Protein AF-A0A553JJM8-F1 (afdb_monomer_lite)

Secondary structure (DSSP, 8-state):
--------EEEEPPGGGHHHHHHHHHHHHHHHTTTSPP--TTTT-HHHHHHHHHHHHHHHHTTS---EEEE----SSSS---TTT-EEEE----

pLDDT: mean 74.65, std 20.0, range [33.31, 96.5]

Structure (mmCIF, N/CA/C/O backbone):
data_AF-A0A553JJM8-F1
#
_entry.id   AF-A0A553JJM8-F1
#
loop_
_atom_site.group_PDB
_atom_site.id
_atom_site.type_symbol
_atom_site.label_atom_id
_atom_site.label_alt_id
_atom_site.label_comp_id
_atom_site.label_asym_id
_atom_site.label_entity_id
_atom_site.label_seq_id
_atom_site.pdbx_PDB_ins_code
_atom_site.Cartn_x
_atom_site.Cartn_y
_atom_site.Cartn_z
_atom_site.occupancy
_atom_site.B_iso_or_equiv
_atom_site.auth_seq_id
_atom_site.auth_comp_id
_atom_site.auth_asym_id
_atom_site.auth_atom_id
_atom_site.pdbx_PDB_model_num
ATOM 1 N N . MET A 1 1 ? 27.998 9.815 21.633 1.00 47.44 1 MET A N 1
ATOM 2 C CA . MET A 1 1 ? 27.130 9.816 20.434 1.00 47.44 1 MET A CA 1
ATOM 3 C C . MET A 1 1 ? 25.789 9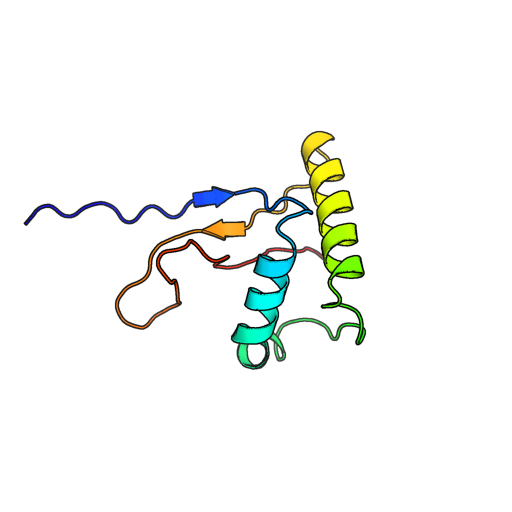.205 20.832 1.00 47.44 1 MET A C 1
ATOM 5 O O . MET A 1 1 ? 25.773 8.032 21.186 1.00 47.44 1 MET A O 1
ATOM 9 N N . LEU A 1 2 ? 24.702 9.986 20.898 1.00 43.00 2 LEU A N 1
ATOM 10 C CA . LEU A 1 2 ? 23.373 9.439 21.212 1.00 43.00 2 LEU A CA 1
ATOM 11 C C . LEU A 1 2 ? 22.894 8.557 20.049 1.00 43.00 2 LEU A C 1
ATOM 13 O O . LEU A 1 2 ? 22.891 8.997 18.901 1.00 43.00 2 LEU A O 1
ATOM 17 N N . LYS A 1 3 ? 22.473 7.323 20.345 1.00 53.56 3 LYS A N 1
ATOM 18 C CA . LYS A 1 3 ? 21.741 6.484 19.390 1.00 53.56 3 LYS A CA 1
ATOM 19 C C . LYS A 1 3 ? 20.283 6.939 19.386 1.00 53.56 3 LYS A C 1
ATOM 21 O O . LYS A 1 3 ? 19.560 6.675 20.340 1.00 53.56 3 LYS A O 1
ATOM 26 N N . ILE A 1 4 ? 19.863 7.627 18.330 1.00 57.19 4 ILE A N 1
ATOM 27 C CA . ILE A 1 4 ? 18.445 7.919 18.098 1.00 57.19 4 ILE A CA 1
ATOM 28 C C . ILE A 1 4 ? 17.790 6.618 17.607 1.00 57.19 4 ILE A C 1
ATOM 30 O O . ILE A 1 4 ? 18.301 6.023 16.651 1.00 57.19 4 ILE A O 1
ATOM 34 N N . PRO A 1 5 ? 16.709 6.131 18.244 1.00 56.94 5 PRO A N 1
ATOM 35 C CA . PRO A 1 5 ? 16.018 4.937 17.779 1.00 56.94 5 PRO A CA 1
ATOM 36 C C . PRO A 1 5 ? 15.444 5.174 16.377 1.00 56.94 5 PRO A C 1
ATOM 38 O O . PRO A 1 5 ? 14.811 6.196 16.111 1.00 56.94 5 PRO A O 1
ATOM 41 N N . LYS A 1 6 ? 15.674 4.223 15.468 1.00 65.12 6 LYS A N 1
ATOM 42 C CA . LYS A 1 6 ? 15.072 4.231 14.131 1.00 65.12 6 LYS A CA 1
ATOM 43 C C . LYS A 1 6 ? 13.633 3.729 14.262 1.00 65.12 6 LYS A C 1
ATOM 45 O O . LYS A 1 6 ? 13.424 2.544 14.503 1.00 65.12 6 LYS A O 1
ATOM 50 N N . ILE A 1 7 ? 12.658 4.626 14.142 1.00 68.06 7 ILE A N 1
ATOM 51 C CA . ILE A 1 7 ? 11.238 4.276 14.253 1.00 68.06 7 ILE A CA 1
ATOM 52 C C . ILE A 1 7 ? 10.710 3.935 12.859 1.00 68.06 7 ILE A C 1
ATOM 54 O O . ILE A 1 7 ? 10.776 4.758 11.948 1.00 68.06 7 ILE A O 1
ATOM 58 N N . THR A 1 8 ? 10.194 2.718 12.707 1.00 71.94 8 THR A N 1
ATOM 59 C CA . THR A 1 8 ? 9.332 2.344 11.580 1.00 71.94 8 THR A CA 1
ATOM 60 C C . THR A 1 8 ? 7.890 2.510 12.030 1.00 71.94 8 THR A C 1
ATOM 62 O O . THR A 1 8 ? 7.532 2.043 13.111 1.00 71.94 8 THR A O 1
ATOM 65 N N . THR A 1 9 ? 7.071 3.180 11.229 1.00 76.94 9 THR A N 1
ATOM 66 C CA . THR A 1 9 ? 5.644 3.363 11.501 1.00 76.94 9 THR A CA 1
ATOM 67 C C . THR A 1 9 ? 4.816 2.568 10.506 1.00 76.94 9 THR A C 1
ATOM 69 O O . THR A 1 9 ? 5.178 2.442 9.340 1.00 76.94 9 THR A O 1
ATOM 72 N N . LEU A 1 10 ? 3.699 2.016 10.970 1.00 79.00 10 LEU A N 1
ATOM 73 C CA . LEU A 1 10 ? 2.664 1.475 10.097 1.00 79.00 10 LEU A CA 1
ATOM 74 C C . LEU A 1 10 ? 1.604 2.555 9.930 1.00 79.00 10 LEU A C 1
ATOM 76 O O . LEU A 1 10 ? 1.089 3.073 10.921 1.00 79.00 10 LEU A O 1
ATOM 80 N N . THR A 1 11 ? 1.316 2.935 8.691 1.00 82.38 11 THR A N 1
ATOM 81 C CA . THR A 1 11 ? 0.343 3.983 8.385 1.00 82.38 11 THR A CA 1
ATOM 82 C C . THR A 1 11 ? -0.680 3.489 7.379 1.00 82.38 11 THR A C 1
ATOM 84 O O . THR A 1 11 ? -0.411 2.6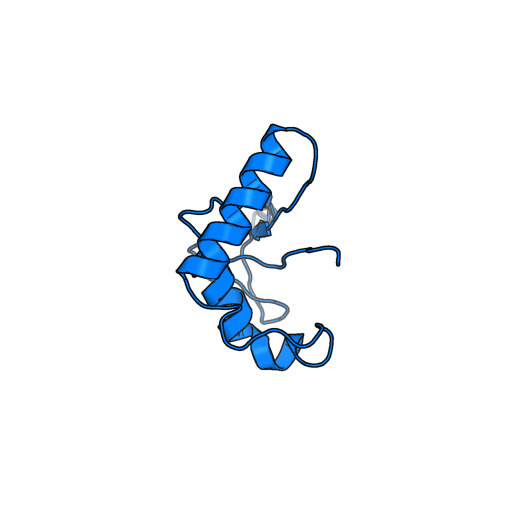10 6.563 1.00 82.38 11 THR A O 1
ATOM 87 N N . LEU A 1 12 ? -1.883 4.052 7.437 1.00 84.94 12 LEU A N 1
ATOM 88 C CA . LEU A 1 12 ? -2.880 3.857 6.394 1.00 84.94 12 LEU A CA 1
ATOM 89 C C . LEU A 1 12 ? -2.542 4.783 5.222 1.00 84.94 12 LEU A C 1
ATOM 91 O O . LEU A 1 12 ? -2.491 6.003 5.398 1.00 84.94 12 LEU A O 1
ATOM 95 N N . LEU A 1 13 ? -2.316 4.219 4.035 1.00 84.25 13 LEU A N 1
ATOM 96 C CA . LEU A 1 13 ? -2.154 5.018 2.822 1.00 84.25 13 LEU A CA 1
ATOM 97 C C . LEU A 1 13 ? -3.528 5.501 2.351 1.00 84.25 13 LEU A C 1
ATOM 99 O O . LEU A 1 13 ? -4.437 4.691 2.169 1.00 84.25 13 LEU A O 1
ATOM 103 N N . GLN A 1 14 ? -3.677 6.809 2.162 1.00 88.31 14 GLN A N 1
ATOM 104 C CA . GLN A 1 14 ? -4.927 7.388 1.680 1.00 88.31 14 GLN A CA 1
ATOM 105 C C . GLN A 1 14 ? -5.029 7.242 0.159 1.00 88.31 14 GLN A C 1
ATOM 107 O O . GLN A 1 14 ? -4.018 7.251 -0.540 1.00 88.31 14 GLN A O 1
ATOM 112 N N . HIS A 1 15 ? -6.243 7.137 -0.377 1.00 89.56 15 HIS A N 1
ATOM 113 C CA . HIS A 1 15 ? -6.468 6.996 -1.822 1.00 89.56 15 HIS A CA 1
ATOM 114 C C . HIS A 1 15 ? -5.864 8.132 -2.667 1.00 89.56 15 HIS A C 1
ATOM 116 O O . HIS A 1 15 ? -5.370 7.897 -3.771 1.00 89.56 15 HIS A O 1
ATOM 122 N N . TYR A 1 16 ? -5.813 9.355 -2.137 1.00 89.94 16 TYR A N 1
ATOM 123 C CA . TYR A 1 16 ? -5.154 10.476 -2.810 1.00 89.94 16 TYR A CA 1
ATOM 124 C C . TYR A 1 16 ? -3.616 10.355 -2.843 1.00 89.94 16 TYR A C 1
ATOM 126 O O . TYR A 1 16 ? -2.990 10.980 -3.691 1.00 89.94 16 TYR A O 1
ATOM 134 N N . ASP A 1 17 ? -3.015 9.486 -2.021 1.00 86.50 17 ASP A N 1
ATOM 135 C CA . ASP A 1 17 ? -1.575 9.176 -2.014 1.00 86.50 17 ASP A CA 1
ATOM 136 C C . ASP A 1 17 ? -1.211 7.985 -2.934 1.00 86.50 17 ASP A C 1
ATOM 138 O O . ASP A 1 17 ? -0.125 7.407 -2.822 1.00 86.50 17 ASP A O 1
ATOM 142 N N . HIS A 1 18 ? -2.099 7.584 -3.853 1.00 88.44 18 HIS A N 1
ATOM 143 C CA . HIS A 1 18 ? -1.923 6.420 -4.740 1.00 88.44 18 HIS A CA 1
ATOM 144 C C . HIS A 1 18 ? -0.590 6.389 -5.498 1.00 88.44 18 HIS A C 1
ATOM 146 O O . HIS A 1 18 ? -0.039 5.308 -5.726 1.00 88.44 18 HIS A O 1
ATOM 152 N N . GLN A 1 19 ? -0.039 7.554 -5.847 1.00 87.75 19 GLN A N 1
ATOM 153 C CA . GLN A 1 19 ? 1.240 7.651 -6.546 1.00 87.75 19 GLN A CA 1
ATOM 154 C C . GLN A 1 19 ? 2.387 7.004 -5.756 1.00 87.75 19 GLN A C 1
ATOM 156 O O . GLN A 1 19 ? 3.247 6.355 -6.345 1.00 87.75 19 GLN A O 1
ATOM 161 N N . VAL A 1 20 ? 2.359 7.076 -4.421 1.00 83.25 20 VAL A N 1
ATOM 162 C CA . VAL A 1 20 ? 3.394 6.473 -3.566 1.00 83.25 20 VAL A CA 1
ATOM 163 C C . VAL A 1 20 ? 3.435 4.949 -3.738 1.00 83.25 20 VAL A C 1
ATOM 165 O O . VAL A 1 20 ? 4.515 4.353 -3.771 1.00 83.25 20 VAL A O 1
ATOM 168 N N . LEU A 1 21 ? 2.269 4.309 -3.880 1.00 85.38 21 LEU A N 1
ATOM 169 C CA . LEU A 1 21 ? 2.166 2.864 -4.097 1.00 85.38 21 LEU A CA 1
ATOM 170 C C . LEU A 1 21 ? 2.604 2.473 -5.515 1.00 85.38 21 LEU A C 1
ATOM 172 O O . LEU A 1 21 ? 3.307 1.477 -5.691 1.00 85.38 21 LEU A O 1
ATOM 176 N N . ILE A 1 22 ? 2.259 3.286 -6.516 1.00 89.19 22 ILE A N 1
ATOM 177 C CA . ILE A 1 22 ? 2.721 3.101 -7.900 1.00 89.19 22 ILE A CA 1
ATOM 178 C C . ILE A 1 22 ? 4.246 3.157 -7.962 1.00 89.19 22 ILE A C 1
ATOM 180 O O . ILE A 1 22 ? 4.880 2.261 -8.523 1.00 89.19 22 ILE A O 1
ATOM 184 N N . ASP A 1 23 ? 4.842 4.178 -7.353 1.00 84.31 23 ASP A N 1
ATOM 185 C CA . ASP A 1 23 ? 6.289 4.373 -7.345 1.00 84.31 23 ASP A CA 1
ATOM 186 C C . ASP A 1 23 ? 7.004 3.251 -6.590 1.00 84.31 23 ASP A C 1
ATOM 188 O O . ASP A 1 23 ? 8.106 2.849 -6.965 1.00 84.31 23 ASP A O 1
ATOM 192 N N . TYR A 1 24 ? 6.389 2.711 -5.534 1.00 84.56 24 TYR A N 1
ATOM 193 C CA . TYR A 1 24 ? 6.885 1.518 -4.852 1.00 84.56 24 TYR A CA 1
ATOM 194 C C . TYR A 1 24 ? 6.927 0.302 -5.785 1.00 84.56 24 TYR A C 1
ATOM 196 O O . TYR A 1 24 ? 7.999 -0.286 -5.951 1.00 84.56 24 TYR A O 1
ATOM 204 N N . HIS A 1 25 ? 5.816 -0.047 -6.439 1.00 86.25 25 HIS A N 1
ATOM 205 C CA . HIS A 1 25 ? 5.781 -1.208 -7.335 1.00 86.25 25 HIS A CA 1
ATOM 206 C C . HIS A 1 25 ? 6.701 -1.031 -8.546 1.00 86.25 25 HIS A C 1
ATOM 208 O O . HIS A 1 25 ? 7.411 -1.963 -8.915 1.00 86.25 25 HIS A O 1
ATOM 214 N N . LYS A 1 26 ? 6.762 0.170 -9.138 1.00 86.50 26 LYS A N 1
ATOM 215 C CA . LYS A 1 26 ? 7.648 0.447 -10.280 1.00 86.50 26 LYS A CA 1
ATOM 216 C C . LYS A 1 26 ? 9.122 0.254 -9.925 1.00 86.50 26 LYS A C 1
ATOM 218 O O . LYS A 1 26 ? 9.842 -0.397 -10.677 1.00 86.50 26 LYS A O 1
ATOM 223 N N . ARG A 1 27 ? 9.569 0.768 -8.773 1.00 83.44 27 ARG A N 1
ATOM 224 C CA . ARG A 1 27 ? 10.969 0.630 -8.326 1.00 83.44 27 ARG A CA 1
ATOM 225 C C . ARG A 1 27 ? 11.334 -0.798 -7.938 1.00 83.44 27 ARG A C 1
ATOM 227 O O . ARG A 1 27 ? 12.477 -1.194 -8.131 1.00 83.44 27 ARG A O 1
ATOM 234 N N . ASN A 1 28 ? 10.377 -1.564 -7.416 1.00 80.88 28 ASN A N 1
ATOM 235 C CA . ASN A 1 28 ? 10.611 -2.924 -6.930 1.00 80.88 28 ASN A CA 1
ATOM 236 C C . ASN A 1 28 ? 10.167 -4.013 -7.915 1.00 80.88 28 ASN A C 1
ATOM 238 O O . ASN A 1 28 ? 10.242 -5.187 -7.572 1.00 80.88 28 ASN A O 1
ATOM 242 N N . ARG A 1 29 ? 9.747 -3.667 -9.142 1.00 84.56 29 ARG A N 1
ATOM 243 C CA . ARG A 1 29 ? 9.156 -4.614 -10.103 1.00 84.56 29 ARG A CA 1
ATOM 244 C C . ARG A 1 29 ? 9.988 -5.883 -10.270 1.00 84.56 29 ARG A C 1
ATOM 246 O O . ARG A 1 29 ? 9.467 -6.968 -10.078 1.00 84.56 29 ARG A O 1
ATOM 253 N N . LEU A 1 30 ? 11.284 -5.754 -10.555 1.00 84.62 30 LEU A N 1
ATOM 254 C CA . LEU A 1 30 ? 12.167 -6.913 -10.757 1.00 84.62 30 LEU A CA 1
ATOM 255 C C . LEU A 1 30 ? 12.286 -7.805 -9.514 1.00 84.62 30 LEU A C 1
ATOM 257 O O . LEU A 1 30 ? 12.477 -9.009 -9.641 1.00 84.62 30 LEU A O 1
ATOM 261 N N . HIS A 1 31 ? 12.179 -7.212 -8.324 1.00 83.25 31 HIS A N 1
ATOM 262 C CA . HIS A 1 31 ? 12.232 -7.937 -7.062 1.00 83.25 31 HIS A CA 1
ATOM 263 C C . HIS A 1 31 ? 10.900 -8.621 -6.733 1.00 83.25 31 HIS A C 1
ATOM 265 O O . HIS A 1 31 ? 10.913 -9.732 -6.216 1.00 83.25 31 HIS A O 1
ATOM 271 N N . LEU A 1 32 ? 9.772 -7.978 -7.048 1.00 82.31 32 LEU A N 1
ATOM 272 C CA . LEU A 1 32 ? 8.423 -8.462 -6.744 1.00 82.31 32 LEU A CA 1
ATOM 273 C C . LEU A 1 32 ? 7.904 -9.478 -7.769 1.00 82.31 32 LEU A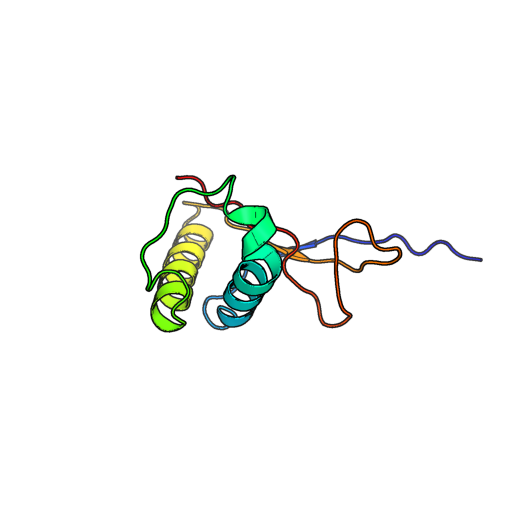 C 1
ATOM 275 O O . LEU A 1 32 ? 7.236 -10.434 -7.393 1.00 82.31 32 LEU A O 1
ATOM 279 N N . SER A 1 33 ? 8.230 -9.302 -9.054 1.00 85.62 33 SER A N 1
ATOM 280 C CA . SER A 1 33 ? 7.679 -10.092 -10.164 1.00 85.62 33 SER A CA 1
ATOM 281 C C . SER A 1 33 ? 7.794 -11.618 -10.025 1.00 85.62 33 SER A C 1
ATOM 283 O O . SER A 1 33 ? 6.875 -12.287 -10.481 1.00 85.62 33 SER A O 1
ATOM 285 N N . PRO A 1 34 ? 8.849 -12.205 -9.422 1.00 89.88 34 PRO A N 1
ATOM 286 C CA . PRO A 1 34 ? 8.902 -13.657 -9.227 1.00 89.88 34 PRO A CA 1
ATOM 287 C C . PRO A 1 34 ? 7.958 -14.191 -8.138 1.00 89.88 34 PRO A C 1
ATOM 289 O O . PRO A 1 34 ? 7.722 -15.395 -8.089 1.00 89.88 34 PRO A O 1
ATOM 292 N N . TRP A 1 35 ? 7.473 -13.325 -7.241 1.00 88.81 35 TRP A N 1
ATOM 293 C CA . TRP A 1 35 ? 6.773 -13.713 -6.008 1.00 88.81 35 TRP A CA 1
ATOM 294 C C . TRP A 1 35 ? 5.318 -13.254 -5.957 1.00 88.81 35 TRP A C 1
ATOM 296 O O . TRP A 1 35 ? 4.518 -13.834 -5.226 1.00 88.81 35 TRP A O 1
ATOM 306 N N . GLU A 1 36 ? 4.973 -12.205 -6.700 1.00 83.19 36 GLU A N 1
ATOM 307 C CA . GLU A 1 36 ? 3.604 -11.715 -6.807 1.00 83.19 36 GLU A CA 1
ATOM 308 C C . GLU A 1 36 ? 2.865 -12.400 -7.967 1.00 83.19 36 GLU A C 1
ATOM 310 O O . GLU A 1 36 ? 3.477 -12.724 -8.987 1.00 83.19 36 GLU A O 1
ATOM 315 N N . PRO A 1 37 ? 1.543 -12.609 -7.846 1.00 88.06 37 PRO A N 1
ATOM 316 C CA . PRO A 1 37 ? 0.743 -13.084 -8.963 1.00 88.06 37 PRO A CA 1
ATOM 317 C C . PRO A 1 37 ? 0.796 -12.089 -10.123 1.00 88.06 37 PRO A C 1
ATOM 319 O O . PRO A 1 37 ? 0.911 -10.875 -9.919 1.00 88.06 37 PRO A O 1
ATOM 322 N N . GLU A 1 38 ? 0.653 -12.609 -11.340 1.00 89.31 38 GLU A N 1
ATOM 323 C CA . GLU A 1 38 ? 0.504 -11.777 -12.528 1.00 89.31 38 GLU A CA 1
ATOM 324 C C . GLU A 1 38 ? -0.713 -10.850 -12.371 1.00 89.31 38 GLU A C 1
ATOM 326 O O . GLU A 1 38 ? -1.750 -11.230 -11.820 1.00 89.31 38 GLU A O 1
ATOM 331 N N . ARG A 1 39 ? -0.554 -9.596 -12.797 1.00 86.31 39 ARG A N 1
ATOM 332 C CA . ARG A 1 39 ? -1.571 -8.548 -12.685 1.00 86.31 39 ARG A CA 1
ATOM 333 C C . ARG A 1 39 ? -1.904 -8.019 -14.070 1.00 86.31 39 ARG A C 1
ATOM 335 O O . ARG A 1 39 ? -1.034 -7.989 -14.938 1.00 86.31 39 ARG A O 1
ATOM 342 N N . ASP A 1 40 ? -3.130 -7.535 -14.231 1.00 90.00 40 ASP A N 1
ATOM 343 C CA . ASP A 1 40 ? -3.553 -6.858 -15.453 1.00 90.00 40 ASP A CA 1
ATOM 344 C C . ASP A 1 40 ? -2.662 -5.648 -15.765 1.00 90.00 40 ASP A C 1
ATOM 346 O O . ASP A 1 40 ? -2.102 -5.002 -14.872 1.00 90.00 40 ASP A O 1
ATOM 350 N N . ASN A 1 41 ? -2.548 -5.313 -17.051 1.00 88.88 41 ASN A N 1
ATOM 351 C CA . ASN A 1 41 ? -1.699 -4.210 -17.507 1.00 88.88 41 ASN A CA 1
ATOM 352 C C . ASN A 1 41 ? -2.092 -2.859 -16.888 1.00 88.88 41 ASN A C 1
ATOM 354 O O . ASN A 1 41 ? -1.234 -1.995 -16.717 1.00 88.88 41 ASN A O 1
ATOM 358 N N . ASP A 1 42 ? -3.365 -2.682 -16.525 1.00 93.38 42 ASP A N 1
ATOM 359 C CA . ASP A 1 42 ? -3.878 -1.462 -15.904 1.00 93.38 42 ASP A CA 1
ATOM 360 C C . ASP A 1 42 ? -3.740 -1.453 -14.370 1.00 93.38 42 ASP A C 1
ATOM 362 O O . ASP A 1 42 ? -4.120 -0.482 -13.712 1.00 93.38 42 ASP A O 1
ATOM 366 N N . TYR A 1 43 ? -3.153 -2.495 -13.767 1.00 90.62 43 TYR A N 1
ATOM 367 C CA . TYR A 1 43 ? -3.048 -2.619 -12.314 1.00 90.62 43 TYR A CA 1
ATOM 368 C C . TYR A 1 43 ? -2.354 -1.414 -11.669 1.00 90.62 43 TYR A C 1
ATOM 370 O O . TYR A 1 43 ? -2.764 -0.981 -10.593 1.00 90.62 43 TYR A O 1
ATOM 378 N N . LEU A 1 44 ? -1.336 -0.839 -12.314 1.00 92.44 44 LEU A N 1
ATOM 379 C CA . LEU A 1 44 ? -0.607 0.334 -11.813 1.00 92.44 44 LEU A CA 1
ATOM 380 C C . LEU A 1 44 ? -1.096 1.670 -12.395 1.00 92.44 44 LEU A C 1
ATOM 382 O O . LEU A 1 44 ? -0.450 2.694 -12.164 1.00 92.44 44 LEU A O 1
ATOM 386 N N . GLU A 1 45 ? -2.219 1.687 -13.117 1.00 96.50 45 GLU A N 1
ATOM 387 C CA . GLU A 1 45 ? -2.843 2.932 -13.567 1.00 96.50 45 GLU A CA 1
ATOM 388 C C . GLU A 1 45 ? -3.376 3.730 -12.374 1.00 96.50 45 GLU A C 1
ATOM 390 O O . GLU A 1 45 ? -3.972 3.182 -11.442 1.00 96.50 45 GLU A O 1
ATOM 395 N N . ALA A 1 46 ? -3.177 5.049 -12.402 1.00 95.12 46 ALA A N 1
ATOM 396 C CA . ALA A 1 46 ? -3.468 5.929 -11.269 1.00 95.12 46 ALA A CA 1
ATOM 397 C C . ALA A 1 46 ? -4.925 5.833 -10.792 1.00 95.12 46 ALA A C 1
ATOM 399 O O . ALA A 1 46 ? -5.188 5.732 -9.592 1.00 95.12 46 ALA A O 1
ATOM 400 N N . SER A 1 47 ? -5.868 5.790 -11.735 1.00 96.44 47 SER A N 1
ATOM 401 C CA . SER A 1 47 ? -7.298 5.639 -11.453 1.00 96.44 47 SER A CA 1
ATOM 402 C C . SER A 1 47 ? -7.618 4.307 -10.768 1.00 96.44 47 SER A C 1
ATOM 404 O O . SER A 1 47 ? -8.381 4.287 -9.801 1.00 96.44 47 SER A O 1
ATOM 406 N N . GLN A 1 48 ? -7.002 3.208 -11.212 1.00 95.81 48 GLN A N 1
ATOM 407 C CA . GLN A 1 48 ? -7.210 1.878 -10.638 1.00 95.81 48 GLN A CA 1
ATOM 408 C C . GLN A 1 48 ? -6.616 1.775 -9.234 1.00 95.81 48 GLN A C 1
ATOM 410 O O . GLN A 1 48 ? -7.261 1.262 -8.319 1.00 95.81 48 GLN A O 1
ATOM 415 N N . VAL A 1 49 ? -5.406 2.300 -9.032 1.00 92.88 49 VAL A N 1
ATOM 416 C CA . VAL A 1 49 ? -4.739 2.284 -7.723 1.00 92.88 49 VAL A CA 1
ATOM 417 C C . VAL A 1 49 ? -5.504 3.148 -6.722 1.00 92.88 49 VAL A C 1
ATOM 419 O O . VAL A 1 49 ? -5.768 2.694 -5.610 1.00 92.88 49 VAL A O 1
ATOM 422 N N . SER A 1 50 ? -5.923 4.352 -7.127 1.00 95.56 50 SER A N 1
ATOM 423 C CA . SER A 1 50 ? -6.751 5.238 -6.301 1.00 95.56 50 SER A CA 1
ATOM 424 C C . SER A 1 50 ? -8.062 4.560 -5.895 1.00 95.56 50 SER A C 1
ATOM 426 O O . SER A 1 50 ? -8.381 4.496 -4.709 1.00 95.56 50 SER A O 1
ATOM 428 N N . LYS A 1 51 ? -8.768 3.932 -6.847 1.00 96.31 51 LYS A N 1
ATOM 429 C CA . LYS A 1 51 ? -10.006 3.187 -6.573 1.00 96.31 51 LYS A CA 1
ATOM 430 C C . LYS A 1 51 ? -9.790 2.035 -5.587 1.00 96.31 51 LYS A C 1
ATOM 432 O O . LYS A 1 51 ? -10.579 1.872 -4.658 1.00 96.31 51 LYS A O 1
ATOM 437 N N . ARG A 1 52 ? -8.724 1.241 -5.749 1.00 93.88 52 ARG A N 1
ATOM 438 C CA . ARG A 1 52 ? -8.407 0.141 -4.816 1.00 93.88 52 ARG A CA 1
ATOM 439 C C . ARG A 1 52 ? -8.073 0.652 -3.416 1.00 93.88 52 ARG A C 1
ATOM 441 O O . ARG A 1 52 ? -8.511 0.056 -2.435 1.00 93.88 52 ARG A O 1
ATOM 448 N N . LEU A 1 53 ? -7.332 1.755 -3.313 1.00 92.56 53 LEU A N 1
ATOM 449 C CA . LEU A 1 53 ? -7.038 2.379 -2.025 1.00 92.56 53 LEU A CA 1
ATOM 450 C C . LEU A 1 53 ? -8.287 2.965 -1.374 1.00 92.56 53 LEU A C 1
ATOM 452 O O . LEU A 1 53 ? -8.432 2.833 -0.166 1.00 92.56 53 LEU A O 1
ATOM 456 N N . GLN A 1 54 ? -9.207 3.540 -2.150 1.00 96.12 54 GLN A N 1
ATOM 457 C CA . GLN A 1 54 ? -10.479 4.030 -1.626 1.00 96.12 54 GLN A CA 1
ATOM 458 C C . GLN A 1 54 ? -11.284 2.886 -1.002 1.00 96.12 54 GLN A C 1
ATOM 460 O O . GLN A 1 54 ? -11.622 2.961 0.174 1.00 96.12 54 GLN A O 1
ATOM 465 N N . VAL A 1 55 ? -11.468 1.778 -1.733 1.00 94.50 55 VAL A N 1
ATOM 466 C CA . VAL A 1 55 ? -12.128 0.569 -1.203 1.00 94.50 55 VAL A CA 1
ATOM 467 C C . VAL A 1 55 ? -11.429 0.066 0.063 1.00 94.50 55 VAL A C 1
ATOM 469 O O . VAL A 1 55 ? -12.077 -0.283 1.047 1.00 94.50 55 VAL A O 1
ATOM 472 N N . SER A 1 56 ? -10.095 0.059 0.073 1.00 89.38 56 SER A N 1
ATOM 473 C CA . SER A 1 56 ? -9.321 -0.326 1.253 1.00 89.38 56 SER A CA 1
ATOM 474 C C . S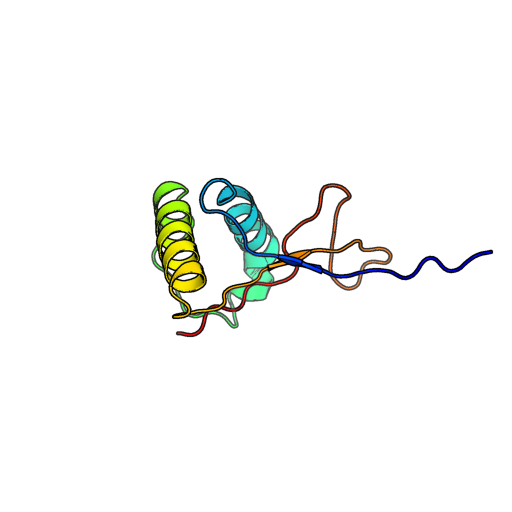ER A 1 56 ? -9.496 0.633 2.435 1.00 89.38 56 SER A C 1
ATOM 476 O O . SER A 1 56 ? -9.474 0.182 3.579 1.00 89.38 56 SER A O 1
ATOM 478 N N . ASN A 1 57 ? -9.589 1.942 2.194 1.00 92.88 57 ASN A N 1
ATOM 479 C CA . ASN A 1 57 ? -9.812 2.940 3.237 1.00 92.88 57 ASN A CA 1
ATOM 480 C C . ASN A 1 57 ? -11.219 2.772 3.827 1.00 92.88 57 ASN A C 1
ATOM 482 O O . ASN A 1 57 ? -11.350 2.722 5.048 1.00 92.88 57 ASN A O 1
ATOM 486 N N . ASP A 1 58 ? -12.236 2.586 2.983 1.00 95.12 58 ASP A N 1
ATOM 487 C CA . ASP A 1 58 ? -13.622 2.355 3.406 1.00 95.12 58 ASP A CA 1
ATOM 488 C C . ASP A 1 58 ? -13.738 1.091 4.274 1.00 95.12 58 ASP A C 1
ATOM 490 O O . ASP A 1 58 ? -14.333 1.121 5.354 1.00 95.12 58 ASP A O 1
ATOM 494 N N . LEU A 1 59 ? -13.092 -0.008 3.860 1.00 90.75 59 LEU A N 1
ATOM 495 C CA . LEU A 1 59 ? -13.038 -1.246 4.644 1.00 90.75 59 LEU A CA 1
ATOM 496 C C . LEU A 1 59 ? -12.332 -1.060 5.990 1.00 90.75 59 LEU A C 1
ATOM 498 O O . LEU A 1 59 ? -12.765 -1.648 6.979 1.00 90.75 59 LEU A O 1
ATOM 502 N N . PHE A 1 60 ? -11.273 -0.252 6.053 1.00 90.56 60 PHE A N 1
ATOM 503 C CA . PHE A 1 60 ? -10.590 0.039 7.313 1.00 90.56 60 PHE A CA 1
ATOM 504 C C . PHE A 1 60 ? -11.505 0.767 8.297 1.00 90.56 60 PHE A C 1
ATOM 506 O O . PHE A 1 60 ? -11.635 0.342 9.445 1.00 90.56 60 PHE A O 1
ATOM 513 N N . PHE A 1 61 ? -12.192 1.819 7.846 1.00 91.69 61 PHE A N 1
ATOM 514 C CA . PHE A 1 61 ? -13.106 2.576 8.705 1.00 91.69 61 PHE A CA 1
ATOM 515 C C . PHE A 1 61 ? -14.348 1.777 9.114 1.00 91.69 61 PHE A C 1
ATOM 517 O O . PHE A 1 61 ? -14.877 1.995 10.202 1.00 91.69 61 PHE A O 1
ATOM 524 N N . ALA A 1 62 ? -14.778 0.817 8.293 1.00 95.19 62 ALA A N 1
ATOM 525 C CA . ALA A 1 62 ? -15.842 -0.124 8.635 1.00 95.19 62 ALA A CA 1
ATOM 526 C C . ALA A 1 62 ? -15.381 -1.292 9.537 1.00 95.19 62 ALA A C 1
ATOM 528 O O . ALA A 1 62 ? -16.207 -2.114 9.930 1.00 95.19 62 ALA A O 1
ATOM 529 N N . GLY A 1 63 ? -14.083 -1.404 9.852 1.00 91.81 63 GLY A N 1
ATOM 530 C CA . GLY A 1 63 ? -13.521 -2.523 10.621 1.00 91.81 63 GLY A CA 1
ATOM 531 C C . GLY A 1 63 ? -13.445 -3.850 9.852 1.00 91.81 63 GLY A C 1
ATOM 532 O O . GLY A 1 63 ? -13.303 -4.904 10.466 1.00 91.81 63 GLY A O 1
ATOM 533 N N . GLY A 1 64 ? -13.553 -3.814 8.521 1.00 87.44 64 GLY A N 1
ATOM 534 C CA . GLY A 1 64 ? -13.577 -4.989 7.647 1.00 87.44 64 GLY A CA 1
ATOM 535 C C . GLY A 1 64 ? -12.208 -5.444 7.133 1.00 87.44 64 GLY A C 1
ATOM 536 O O . GLY A 1 64 ? -12.055 -6.616 6.798 1.00 87.44 64 GLY A O 1
ATOM 537 N N . ALA A 1 65 ? -11.209 -4.557 7.064 1.00 82.38 65 ALA A N 1
ATOM 538 C CA . ALA A 1 65 ? -9.850 -4.917 6.644 1.00 82.38 65 ALA A CA 1
ATOM 539 C C . ALA A 1 65 ? -8.786 -3.957 7.190 1.00 82.38 65 ALA A C 1
ATOM 541 O O . ALA A 1 65 ? -9.069 -2.802 7.494 1.00 82.38 65 ALA A O 1
ATOM 542 N N . VAL A 1 66 ? -7.532 -4.415 7.255 1.00 80.56 66 VAL A N 1
ATOM 543 C CA . VAL A 1 66 ? -6.387 -3.593 7.666 1.00 80.56 66 VAL A CA 1
ATOM 544 C C . VAL A 1 66 ? -5.266 -3.718 6.640 1.00 80.56 66 VAL A C 1
ATOM 546 O O . VAL A 1 66 ? -4.565 -4.724 6.604 1.00 80.56 66 VAL A O 1
ATOM 549 N N . ASN A 1 67 ? -5.079 -2.674 5.830 1.00 78.50 67 ASN A N 1
ATOM 550 C CA . ASN A 1 67 ? -4.005 -2.590 4.840 1.00 78.50 67 ASN A CA 1
ATOM 551 C C . ASN A 1 67 ? -3.085 -1.420 5.193 1.00 78.50 67 ASN A C 1
ATOM 553 O O . ASN A 1 67 ? -3.335 -0.269 4.828 1.00 78.50 67 ASN A O 1
ATOM 557 N N . PHE A 1 68 ? -2.027 -1.717 5.944 1.00 80.94 68 PHE A N 1
ATOM 558 C CA . PHE A 1 68 ? -1.016 -0.729 6.290 1.00 80.94 68 PHE A CA 1
ATOM 559 C C . PHE A 1 68 ? 0.142 -0.734 5.307 1.00 80.94 68 PHE A C 1
ATOM 561 O O . PHE A 1 68 ? 0.496 -1.752 4.713 1.00 80.94 68 PHE A O 1
ATOM 568 N N . VAL A 1 69 ? 0.780 0.424 5.220 1.00 80.44 69 VAL A N 1
ATOM 569 C CA . VAL A 1 69 ? 2.096 0.584 4.632 1.00 80.44 69 VAL A CA 1
ATOM 570 C C . VAL A 1 69 ? 3.102 0.851 5.737 1.00 80.44 69 VAL A C 1
ATOM 572 O O . VAL A 1 69 ? 2.850 1.633 6.654 1.00 80.44 69 VAL A O 1
ATOM 575 N N . ALA A 1 70 ? 4.259 0.210 5.660 1.00 77.81 70 ALA A N 1
ATOM 576 C CA . ALA A 1 70 ? 5.363 0.533 6.552 1.00 77.81 70 ALA A CA 1
ATOM 577 C C . ALA A 1 70 ? 6.105 1.776 6.026 1.00 77.81 70 ALA A C 1
ATOM 579 O O . ALA A 1 70 ? 6.375 1.856 4.834 1.00 77.81 70 ALA A O 1
ATOM 580 N N . ARG A 1 71 ? 6.429 2.750 6.880 1.00 72.00 71 ARG A N 1
ATOM 581 C CA . ARG A 1 71 ? 7.226 3.950 6.562 1.00 72.00 71 ARG A CA 1
ATOM 582 C C . ARG A 1 71 ? 8.423 4.036 7.514 1.00 72.00 71 ARG A C 1
ATOM 584 O O . ARG A 1 71 ? 8.280 3.778 8.707 1.00 72.00 71 ARG A O 1
ATOM 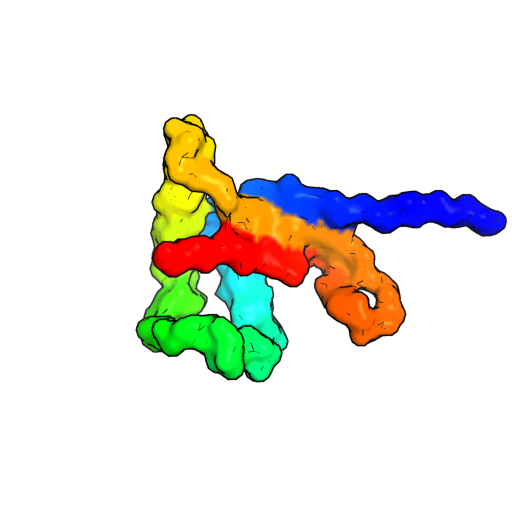591 N N . GLY A 1 72 ? 9.604 4.406 7.018 1.00 65.31 72 GLY A N 1
ATOM 592 C CA . GLY A 1 72 ? 10.822 4.496 7.837 1.00 65.31 72 GLY A CA 1
ATOM 593 C C . GLY A 1 72 ? 12.015 5.120 7.104 1.00 65.31 72 GLY A C 1
ATOM 594 O O . GLY A 1 72 ? 11.913 5.440 5.926 1.00 65.31 72 GLY A O 1
ATOM 595 N N . ASN A 1 73 ? 13.140 5.301 7.811 1.00 53.59 73 ASN A N 1
ATOM 596 C CA . ASN A 1 73 ? 14.403 5.846 7.282 1.00 53.59 73 ASN A CA 1
ATOM 597 C C . ASN A 1 73 ? 15.473 4.751 7.134 1.00 53.59 73 ASN A C 1
ATOM 599 O O . ASN A 1 73 ? 15.655 3.938 8.043 1.00 53.59 73 ASN A O 1
ATOM 603 N N . ILE A 1 74 ? 16.253 4.795 6.050 1.00 55.06 74 ILE A N 1
ATOM 604 C CA . ILE A 1 74 ? 17.304 3.818 5.736 1.00 55.06 74 ILE A CA 1
ATOM 605 C C . ILE A 1 74 ? 18.679 4.478 5.701 1.00 55.06 74 ILE A C 1
ATOM 607 O O . ILE A 1 74 ? 18.856 5.578 5.187 1.00 55.06 74 ILE A O 1
ATOM 611 N N . ARG A 1 75 ? 19.679 3.747 6.202 1.00 44.78 75 ARG A N 1
ATOM 612 C CA . ARG A 1 75 ? 21.096 3.923 5.861 1.00 44.78 75 ARG A CA 1
ATOM 613 C C . ARG A 1 75 ? 21.717 2.543 5.636 1.00 44.78 75 ARG A C 1
ATOM 615 O O . ARG A 1 75 ? 21.311 1.601 6.309 1.00 44.78 75 ARG A O 1
ATOM 622 N N . ASP A 1 76 ? 22.695 2.480 4.733 1.00 41.94 76 ASP A N 1
ATOM 623 C CA . ASP A 1 76 ? 23.620 1.352 4.498 1.00 41.94 76 ASP A CA 1
ATOM 624 C C . ASP A 1 76 ? 23.139 0.194 3.595 1.00 41.94 76 ASP A C 1
ATOM 626 O O . ASP A 1 76 ? 23.650 -0.917 3.675 1.00 41.94 76 ASP A O 1
ATOM 630 N N . GLY A 1 77 ? 22.216 0.452 2.661 1.00 40.81 77 GLY A N 1
ATOM 631 C CA . GLY A 1 77 ? 22.061 -0.398 1.465 1.00 40.81 77 GLY A CA 1
ATOM 632 C C . GLY A 1 77 ? 21.388 -1.767 1.649 1.00 40.81 77 GLY A C 1
ATOM 633 O O . GLY A 1 77 ? 21.317 -2.529 0.689 1.00 40.81 77 GLY A O 1
ATOM 634 N N . LEU A 1 78 ? 20.839 -2.071 2.827 1.00 41.06 78 LEU A N 1
ATOM 635 C CA . LEU A 1 78 ? 19.999 -3.249 3.083 1.00 41.06 78 LEU A CA 1
ATOM 636 C C . LEU A 1 78 ? 18.554 -2.799 3.358 1.00 41.06 78 LEU A C 1
ATOM 638 O O . LEU A 1 78 ? 18.240 -2.404 4.475 1.00 41.06 78 LEU A O 1
ATOM 642 N N . VAL A 1 79 ? 17.718 -2.853 2.307 1.00 38.31 79 VAL A N 1
ATOM 643 C CA . VAL A 1 79 ? 16.342 -2.307 2.167 1.00 38.31 79 VAL A CA 1
ATOM 644 C C . VAL A 1 79 ? 16.232 -0.809 2.481 1.00 38.31 79 VAL A C 1
ATOM 646 O O . VAL A 1 79 ? 16.872 -0.316 3.389 1.00 38.31 79 VAL A O 1
ATOM 649 N N . SER A 1 80 ? 15.458 -0.095 1.648 1.00 46.94 80 SER A N 1
ATOM 650 C CA . SER A 1 80 ? 15.614 1.276 1.107 1.00 46.94 80 SER A CA 1
ATOM 651 C C . SER A 1 80 ? 14.626 2.353 1.618 1.00 46.94 80 SER A C 1
ATOM 653 O O . SER A 1 80 ? 13.453 2.049 1.812 1.00 46.94 80 SER A O 1
ATOM 655 N N . ALA A 1 81 ? 15.085 3.600 1.811 1.00 37.62 81 ALA A N 1
ATOM 656 C CA . ALA A 1 81 ? 14.260 4.783 2.079 1.00 37.62 81 ALA A CA 1
ATOM 657 C C . ALA A 1 81 ?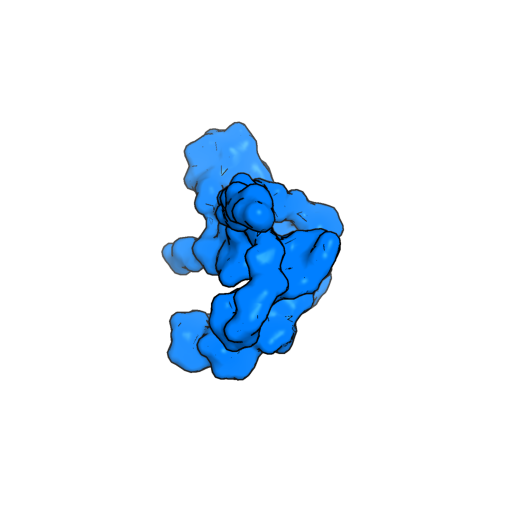 15.033 6.068 1.792 1.00 37.62 81 ALA A C 1
ATOM 659 O O . ALA A 1 81 ? 16.223 6.186 2.083 1.00 37.62 81 ALA A O 1
ATOM 660 N N . ASP A 1 82 ? 14.292 7.025 1.259 1.00 38.47 82 ASP A N 1
ATOM 661 C CA . ASP A 1 82 ? 14.667 8.414 1.070 1.00 38.47 82 ASP A CA 1
ATOM 662 C C . ASP A 1 82 ? 13.759 9.273 1.969 1.00 38.47 82 ASP A C 1
ATOM 664 O O . ASP A 1 82 ? 12.645 8.880 2.335 1.00 38.47 82 ASP A O 1
ATOM 668 N N . ILE A 1 83 ? 14.291 10.432 2.331 1.00 37.75 83 ILE A N 1
ATOM 669 C CA . ILE A 1 83 ? 13.943 11.391 3.377 1.00 37.75 83 ILE A CA 1
ATOM 670 C C . ILE A 1 83 ? 12.520 11.979 3.320 1.00 37.75 83 ILE A C 1
ATOM 672 O O . ILE A 1 83 ? 12.178 12.790 4.176 1.00 37.75 83 ILE A O 1
ATOM 676 N N . ASN A 1 84 ? 11.683 11.545 2.372 1.00 41.75 84 ASN A N 1
ATOM 677 C CA . ASN A 1 84 ? 10.269 11.923 2.254 1.00 41.75 84 ASN A CA 1
ATOM 678 C C . ASN A 1 84 ? 9.276 10.777 2.578 1.00 41.75 84 ASN A C 1
ATOM 680 O O . ASN A 1 84 ? 8.067 10.963 2.470 1.00 41.75 84 ASN A O 1
ATOM 684 N N . GLY A 1 85 ? 9.770 9.614 3.036 1.00 39.62 85 GLY A N 1
ATOM 685 C CA . GLY A 1 85 ? 8.988 8.554 3.697 1.00 39.62 85 GLY A CA 1
ATOM 686 C C . GLY A 1 85 ? 8.231 7.599 2.763 1.00 39.62 85 GLY A C 1
ATOM 687 O O . GLY A 1 85 ? 7.004 7.638 2.690 1.00 39.62 85 GLY A O 1
ATOM 688 N N . GLN A 1 86 ? 8.952 6.700 2.082 1.00 49.47 86 GLN A N 1
ATOM 689 C CA . GLN A 1 86 ? 8.374 5.663 1.211 1.00 49.47 86 GLN A CA 1
ATOM 690 C C . GLN A 1 86 ? 7.742 4.484 1.962 1.00 49.47 86 GLN A C 1
ATOM 692 O O . GLN A 1 86 ? 8.137 4.141 3.075 1.00 49.47 86 GLN A O 1
ATOM 697 N N . ILE A 1 87 ? 6.804 3.830 1.274 1.00 51.66 87 ILE A N 1
ATOM 698 C CA . ILE A 1 87 ? 6.261 2.509 1.606 1.00 51.66 87 ILE A CA 1
ATOM 699 C C . ILE A 1 87 ? 7.399 1.476 1.563 1.00 51.66 87 ILE A C 1
ATOM 701 O O . ILE A 1 87 ? 8.083 1.352 0.549 1.00 51.66 87 ILE A O 1
ATOM 705 N N . LEU A 1 88 ? 7.592 0.744 2.659 1.00 51.28 88 LEU A N 1
ATOM 706 C CA . LEU A 1 88 ? 8.596 -0.311 2.835 1.00 51.28 88 LEU A CA 1
ATOM 707 C C . LEU A 1 88 ? 8.051 -1.697 2.445 1.00 51.28 88 LEU A C 1
ATOM 709 O O . LEU A 1 88 ? 8.818 -2.623 2.205 1.00 51.28 88 LEU A O 1
ATOM 713 N N . GLY A 1 89 ? 6.728 -1.826 2.368 1.00 52.38 89 GLY A N 1
ATOM 714 C CA . GLY A 1 89 ? 6.005 -3.035 1.995 1.00 52.38 89 GLY A CA 1
ATOM 715 C C . GLY A 1 89 ? 4.502 -2.816 2.139 1.00 52.38 89 GLY A C 1
ATOM 716 O O . GLY A 1 89 ? 4.072 -2.030 2.990 1.00 52.38 89 GLY A O 1
ATOM 717 N N . GLY A 1 90 ? 3.722 -3.478 1.287 1.00 46.59 90 GLY A N 1
ATOM 718 C CA . GLY A 1 90 ? 2.266 -3.548 1.374 1.00 46.59 90 GLY A CA 1
ATOM 719 C C . GLY A 1 90 ? 1.843 -5.009 1.468 1.00 46.59 90 GLY A C 1
ATOM 720 O O . GLY A 1 90 ? 2.300 -5.833 0.683 1.00 46.59 90 GLY A O 1
ATOM 721 N N . TYR A 1 91 ? 1.001 -5.338 2.443 1.00 41.44 91 TYR A N 1
ATOM 722 C CA . TYR A 1 91 ? 0.332 -6.633 2.499 1.00 41.44 91 TYR A CA 1
ATOM 723 C C . TYR A 1 91 ? -1.035 -6.474 1.835 1.00 41.44 91 TYR A C 1
ATOM 725 O O . TYR A 1 91 ? -1.850 -5.682 2.302 1.00 41.44 91 TYR A O 1
ATOM 733 N N . GLN A 1 92 ? -1.278 -7.192 0.741 1.00 39.97 92 GLN A N 1
ATOM 734 C CA . GLN A 1 92 ? -2.626 -7.413 0.222 1.00 39.97 92 GLN A CA 1
ATOM 735 C C . GLN A 1 92 ? -2.875 -8.920 0.221 1.00 39.97 92 GLN A C 1
ATOM 737 O O . GLN A 1 92 ? -2.221 -9.624 -0.553 1.00 39.97 92 GLN A O 1
ATOM 742 N N . PRO A 1 93 ? -3.775 -9.436 1.073 1.00 33.31 93 PRO A N 1
ATOM 743 C CA . PRO A 1 93 ? -4.224 -10.808 0.930 1.00 33.31 93 PRO A CA 1
ATOM 744 C C . PRO A 1 93 ? -5.019 -10.940 -0.377 1.00 33.31 93 PRO A C 1
ATOM 746 O O . PRO A 1 93 ? -5.766 -10.033 -0.757 1.00 33.31 93 PRO A O 1
ATOM 749 N N . VAL A 1 94 ? -4.771 -12.053 -1.070 1.00 38.19 94 VAL A N 1
ATOM 750 C CA . VAL A 1 94 ? -5.527 -12.536 -2.236 1.00 38.19 94 VAL A CA 1
ATOM 751 C C . VAL A 1 94 ? -6.922 -12.993 -1.841 1.00 38.19 94 VAL A C 1
ATOM 753 O O . VAL A 1 94 ? -7.055 -13.580 -0.744 1.00 38.19 94 VAL A O 1
#

Sequence (94 aa):
MLKIPKITTLTLLQHYDHQVLIDYHKRNRLHLSPWEPERDNDYLEASQVSKRLQVSNDLFFAGGAVNFVARGNIRDGLVSADINGQILGGYQPV

Organism: Shewanella hanedai (NCBI:txid25)

Foldseek 3Di:
DDDDDWDKDWDQDALVNLVLVLVVCVVCVVVCVVPDDDDDPCCSPSVNSSVVSNVVVVCVVVVNDDKIFIWTADDDPDQDDDPVTGGSDIDDDD

Radius of gyration: 14.64 Å; chains: 1; bounding box: 43×26×39 Å